Protein AF-A0AAD8PIJ5-F1 (afdb_monomer)

InterPro domains:
  IPR001227 Acyl transferase domain superfamily [G3DSA:3.40.366.10] (1-152)
  IPR014043 Acyl transferase domain [PF00698] (68-103)
  IPR016035 Acyl transferase/acyl hydrolase/lysophospholipase [SSF52151] (65-150)
  IPR050091 Polyketide and Nonribosomal Peptide Biosynthesis Enzymes [PTHR43775] (3-149)

Organism: NCBI:txid681940

Sequence (162 aa):
DVDLKRLALTTQRRRSRLAHGVSFVGSTRAGLVRKMRTAVKAFQDGGRIGVMSGQNKPSDKPVEVLGVFTGQGAQWVGMGAKLLDSCPIFARTMIALDGALAKIMAEEETSGCFQSWSLLGELRAPVTTSRIALAEFAMPLSTAVQVALTVIPGGILAEYQG

Mean predicted aligned error: 10.13 Å

pLDDT: mean 79.4, std 13.87, range [26.72, 95.06]

Foldseek 3Di:
DDDPVVVVCCVVPVDDDDQWDADFDDPDPVVRVVLQVVLVVCVVVVHHRHDTDHRDDPDPDPDDDDFDADAFPPDDALVCVVVCVVPPLLVVLQVVLQVVVQVVVVVCVVVVPDDDDGLNCLSPDPPVPHPCNPPVNVGSNSVSNSVSQVRPVVRGDDPPPD

Radius of gyration: 20.63 Å; Cα contacts (8 Å, |Δi|>4): 130; chains: 1; bounding box: 47×38×62 Å

Solvent-accessible surface area (backbone atoms only — not comparable to full-atom values): 10218 Å² total; per-residue (Å²): 136,84,60,64,68,62,49,52,50,40,64,68,75,73,44,86,87,59,72,78,44,71,61,85,86,62,97,42,70,69,58,35,53,50,52,53,54,53,28,54,53,40,35,74,75,74,45,73,51,70,54,58,53,69,81,62,71,92,59,96,64,80,86,85,78,83,85,74,80,84,66,89,83,77,69,61,86,51,56,65,41,68,41,51,77,73,30,70,66,38,31,53,44,48,51,54,52,32,55,52,50,48,51,57,48,62,68,50,41,81,71,74,81,64,83,90,76,50,59,66,58,52,34,66,34,52,80,90,75,43,57,59,84,41,69,87,45,29,46,63,49,46,51,49,50,52,56,26,38,65,70,37,89,93,45,80,83,69,82,79,91,122

Structure (mmCIF, N/CA/C/O backbone):
data_AF-A0AAD8PIJ5-F1
#
_entry.id   AF-A0AAD8PIJ5-F1
#
loop_
_atom_site.group_PDB
_atom_site.id
_atom_site.type_symbol
_atom_site.label_atom_id
_atom_site.label_alt_id
_atom_site.label_comp_id
_atom_site.label_asym_id
_atom_site.label_entity_id
_atom_site.label_seq_id
_atom_site.pdbx_PDB_ins_code
_atom_site.Cartn_x
_atom_site.Cartn_y
_atom_site.Cartn_z
_atom_site.occupancy
_atom_site.B_iso_or_equiv
_atom_site.auth_seq_id
_atom_site.auth_comp_id
_atom_site.auth_asym_id
_atom_site.auth_atom_id
_atom_site.pdbx_PDB_model_num
ATOM 1 N N . ASP A 1 1 ? -22.218 -15.759 11.423 1.00 72.31 1 ASP A N 1
ATOM 2 C CA . ASP A 1 1 ? -20.836 -15.309 11.173 1.00 72.31 1 ASP A CA 1
ATOM 3 C C . ASP A 1 1 ? -20.810 -13.784 11.092 1.00 72.31 1 ASP A C 1
ATOM 5 O O . ASP A 1 1 ? -21.795 -13.221 10.630 1.00 72.31 1 ASP A O 1
ATOM 9 N N . VAL A 1 2 ? -19.779 -13.100 11.601 1.00 79.88 2 VAL A N 1
ATOM 10 C CA . VAL A 1 2 ? -19.737 -11.617 11.615 1.00 79.88 2 VAL A CA 1
ATOM 11 C C . VAL A 1 2 ? -18.859 -11.118 10.474 1.00 79.88 2 VAL A C 1
ATOM 13 O O . VAL A 1 2 ? -17.656 -11.370 10.471 1.00 79.88 2 VAL A O 1
ATOM 16 N N . ASP A 1 3 ? -19.443 -10.363 9.542 1.00 88.00 3 ASP A N 1
ATOM 17 C CA . ASP A 1 3 ? -18.691 -9.686 8.482 1.00 88.00 3 ASP A CA 1
ATOM 18 C C . ASP A 1 3 ? -17.881 -8.512 9.059 1.00 88.00 3 ASP A C 1
ATOM 20 O O . ASP A 1 3 ? -18.428 -7.492 9.492 1.00 88.00 3 ASP A O 1
ATOM 24 N N . LEU A 1 4 ? -16.555 -8.661 9.047 1.00 87.88 4 LEU A N 1
ATOM 25 C CA . LEU A 1 4 ? -15.611 -7.677 9.575 1.00 87.88 4 LEU A CA 1
ATOM 26 C C . LEU A 1 4 ? -15.655 -6.343 8.822 1.00 87.88 4 LEU A C 1
ATOM 28 O O . LEU A 1 4 ? -15.453 -5.300 9.443 1.00 87.88 4 LEU A O 1
ATOM 32 N N . LYS A 1 5 ? -15.950 -6.342 7.514 1.00 86.88 5 LYS A N 1
ATOM 33 C CA . LYS A 1 5 ? -16.029 -5.102 6.722 1.00 86.88 5 LYS A CA 1
ATOM 34 C C . LYS A 1 5 ? -17.241 -4.279 7.143 1.00 86.88 5 LYS A C 1
ATOM 36 O O . LYS A 1 5 ? -17.127 -3.079 7.394 1.00 86.88 5 LYS A O 1
ATOM 41 N N . ARG A 1 6 ? -18.397 -4.936 7.287 1.00 87.81 6 ARG A N 1
ATOM 42 C CA . ARG A 1 6 ? -19.627 -4.311 7.800 1.00 87.81 6 ARG A CA 1
ATOM 43 C C . ARG A 1 6 ? -19.473 -3.834 9.237 1.00 87.81 6 ARG A C 1
ATOM 45 O O . ARG A 1 6 ? -19.952 -2.747 9.563 1.00 87.81 6 ARG A O 1
ATOM 52 N N . LEU A 1 7 ? -18.792 -4.611 10.079 1.00 88.75 7 LEU A N 1
ATOM 53 C CA . LEU A 1 7 ? -18.496 -4.206 11.448 1.00 88.75 7 LEU A CA 1
ATOM 54 C C . LEU A 1 7 ? -17.663 -2.917 11.470 1.00 88.75 7 LEU A C 1
ATOM 56 O O . LEU A 1 7 ? -18.093 -1.952 12.096 1.00 88.75 7 LEU A O 1
ATOM 60 N N . ALA A 1 8 ? -16.549 -2.871 10.729 1.00 87.56 8 ALA A N 1
ATOM 61 C CA . ALA A 1 8 ? -15.679 -1.696 10.641 1.00 87.56 8 ALA A CA 1
ATOM 62 C C . ALA A 1 8 ? -16.429 -0.450 10.136 1.00 87.56 8 ALA A C 1
ATOM 64 O O . ALA A 1 8 ? -16.338 0.626 10.732 1.00 87.56 8 ALA A O 1
ATOM 65 N N . LEU A 1 9 ? -17.243 -0.609 9.086 1.00 85.56 9 LEU A N 1
ATOM 66 C CA . LEU A 1 9 ? -18.072 0.471 8.547 1.00 85.56 9 LEU A CA 1
ATOM 67 C C . LEU A 1 9 ? -19.070 0.997 9.588 1.00 85.56 9 LEU A C 1
ATOM 69 O O . LEU A 1 9 ? -19.239 2.208 9.736 1.00 85.56 9 LEU A O 1
ATOM 73 N N . THR A 1 10 ? -19.719 0.093 10.323 1.00 87.62 10 THR A N 1
ATOM 74 C CA . THR A 1 10 ? -20.696 0.451 11.357 1.00 87.62 10 THR A CA 1
ATOM 75 C C . THR A 1 10 ? -20.020 1.180 12.513 1.00 87.62 10 THR A C 1
ATOM 77 O O . THR A 1 10 ? -20.497 2.231 12.938 1.00 87.62 10 THR A O 1
ATOM 80 N N . THR A 1 11 ? -18.880 0.682 12.994 1.00 86.62 11 THR A N 1
ATOM 81 C CA . THR A 1 11 ? -18.128 1.342 14.069 1.00 86.62 11 THR A CA 1
ATOM 82 C C . THR A 1 11 ? -17.597 2.712 13.661 1.00 86.62 11 THR A C 1
ATOM 84 O O . THR A 1 11 ? -17.501 3.588 14.510 1.00 86.62 11 THR A O 1
ATOM 87 N N . GLN A 1 12 ? -17.287 2.921 12.378 1.00 84.19 12 GLN A N 1
ATOM 88 C CA . GLN A 1 12 ? -16.714 4.180 11.902 1.00 84.19 12 GLN A CA 1
ATOM 89 C C . GLN A 1 12 ? -17.759 5.237 11.525 1.00 84.19 12 GLN A C 1
ATOM 91 O O . GLN A 1 12 ? -17.532 6.418 11.768 1.00 84.19 12 GLN A O 1
ATOM 96 N N . ARG A 1 13 ? -18.881 4.841 10.907 1.00 82.38 13 ARG A N 1
ATOM 97 C CA . ARG A 1 13 ? -19.873 5.784 10.350 1.00 82.38 13 ARG A CA 1
ATOM 98 C C . ARG A 1 13 ? -21.225 5.794 11.056 1.00 82.38 13 ARG A C 1
ATOM 100 O O . ARG A 1 13 ? -22.016 6.694 10.806 1.00 82.38 13 ARG A O 1
ATOM 107 N N . ARG A 1 14 ? -21.542 4.776 11.858 1.00 82.50 14 ARG A N 1
ATOM 108 C CA . ARG A 1 14 ? -22.879 4.589 12.462 1.00 82.50 14 ARG A CA 1
ATOM 109 C C . ARG A 1 14 ? -22.859 4.616 13.992 1.00 82.50 14 ARG A C 1
ATOM 111 O O . ARG A 1 14 ? -23.894 4.401 14.615 1.00 82.50 14 ARG A O 1
ATOM 118 N N . ARG A 1 15 ? -21.699 4.847 14.606 1.00 82.19 15 ARG A N 1
ATOM 119 C CA . ARG A 1 15 ? -21.537 4.979 16.057 1.00 82.19 15 ARG A CA 1
ATOM 120 C C . ARG A 1 15 ? -20.999 6.364 16.386 1.00 82.19 15 ARG A C 1
ATOM 122 O O . ARG A 1 15 ? -20.156 6.888 15.662 1.00 82.19 15 ARG A O 1
ATOM 129 N N . SER A 1 16 ? -21.476 6.932 17.489 1.00 81.69 16 SER A N 1
ATOM 130 C CA . SER A 1 16 ? -20.966 8.195 18.018 1.00 81.69 16 SER A CA 1
ATOM 131 C C . SER A 1 16 ? -19.499 8.044 18.423 1.00 81.69 16 SER A C 1
ATOM 133 O O . SER A 1 16 ? -19.128 7.057 19.062 1.00 81.69 16 SER A O 1
ATOM 135 N N . ARG A 1 17 ? -18.665 9.026 18.065 1.00 76.81 17 ARG A N 1
ATOM 136 C CA . ARG A 1 17 ? -17.278 9.102 18.537 1.00 76.81 17 ARG A CA 1
ATOM 137 C C . ARG A 1 17 ? -17.272 9.636 19.966 1.00 76.81 17 ARG A C 1
ATOM 139 O O . ARG A 1 17 ? -17.827 10.698 20.228 1.00 76.81 17 ARG A O 1
ATOM 146 N N . LEU A 1 18 ? -16.666 8.880 20.874 1.00 78.69 18 LEU A N 1
ATOM 147 C CA . LEU A 1 18 ? -16.516 9.252 22.279 1.00 78.69 18 LEU A CA 1
ATOM 148 C C . LEU A 1 18 ? -15.133 9.861 22.525 1.00 78.69 18 LEU A C 1
ATOM 150 O O . LEU A 1 18 ? -14.221 9.680 21.721 1.00 78.69 18 LEU A O 1
ATOM 154 N N . ALA A 1 19 ? -14.973 10.532 23.668 1.00 71.00 19 ALA A N 1
ATOM 155 C CA . ALA A 1 19 ? -13.697 11.117 24.088 1.00 71.00 19 ALA A CA 1
ATOM 156 C C . ALA A 1 19 ? -12.574 10.074 24.254 1.00 71.00 19 ALA A C 1
ATOM 158 O O . ALA A 1 19 ? -11.403 10.395 24.083 1.00 71.00 19 ALA A O 1
ATOM 159 N N . HIS A 1 20 ? -12.936 8.824 24.555 1.00 74.56 20 HIS A N 1
ATOM 160 C CA . HIS A 1 20 ? -12.013 7.698 24.633 1.00 74.56 20 HIS A CA 1
ATOM 161 C C . HIS A 1 20 ? -12.388 6.675 23.563 1.00 74.56 20 HIS A C 1
ATOM 163 O O . HIS A 1 20 ? -13.453 6.058 23.622 1.00 74.56 20 HIS A O 1
ATOM 169 N N . GLY A 1 21 ? -11.514 6.515 22.573 1.00 78.06 21 GLY A N 1
ATOM 170 C CA . GLY A 1 21 ? -11.671 5.564 21.481 1.00 78.06 21 GLY A CA 1
ATOM 171 C C . GLY A 1 21 ? -10.380 4.793 21.250 1.00 78.06 21 GLY A C 1
ATOM 172 O O . GLY A 1 21 ? -9.288 5.351 21.340 1.00 78.06 21 GLY A O 1
ATOM 173 N N . VAL A 1 22 ? -10.518 3.506 20.939 1.00 83.75 22 VAL A N 1
ATOM 174 C CA . VAL A 1 22 ? -9.400 2.618 20.609 1.00 83.75 22 VAL A CA 1
ATOM 175 C C . VAL A 1 22 ? -9.668 1.982 19.254 1.00 83.75 22 VAL A C 1
ATOM 177 O O . VAL A 1 22 ? -10.778 1.515 18.991 1.00 83.75 22 VAL A O 1
ATOM 180 N N . SER A 1 23 ? -8.642 1.942 18.403 1.00 86.44 23 SER A N 1
ATOM 181 C CA . SER A 1 23 ? -8.701 1.280 17.097 1.00 86.44 23 SER A CA 1
ATOM 182 C C . SER A 1 23 ? -7.864 0.001 17.073 1.00 86.44 23 SER A C 1
ATOM 184 O O . SER A 1 23 ? -6.775 -0.059 17.640 1.00 86.44 23 SER A O 1
ATOM 186 N N . PHE A 1 24 ? -8.361 -1.024 16.376 1.00 87.31 24 PHE A N 1
ATOM 187 C CA . PHE A 1 24 ? -7.680 -2.309 16.205 1.00 87.31 24 PHE A CA 1
ATOM 188 C C . PHE A 1 24 ? -7.644 -2.704 14.730 1.00 87.31 24 PHE A C 1
ATOM 190 O O . PHE A 1 24 ? -8.656 -2.624 14.038 1.00 87.31 24 PHE A O 1
ATOM 197 N N . VAL A 1 25 ? -6.495 -3.197 14.264 1.00 87.56 25 VAL A N 1
ATOM 198 C CA . VAL A 1 25 ? -6.303 -3.638 12.874 1.00 87.56 25 VAL A CA 1
ATOM 199 C C . VAL A 1 25 ? -6.180 -5.158 12.812 1.00 87.56 25 VAL A C 1
ATOM 201 O O . VAL A 1 25 ? -5.350 -5.758 13.505 1.00 87.56 25 VAL A O 1
ATOM 204 N N . GLY A 1 26 ? -6.962 -5.798 11.945 1.00 86.19 26 GLY A N 1
ATOM 205 C CA . GLY A 1 26 ? -6.900 -7.239 11.720 1.00 86.19 26 GLY A CA 1
ATOM 206 C C . GLY A 1 26 ? -7.627 -7.664 10.449 1.00 86.19 26 GLY A C 1
ATOM 207 O O . GLY A 1 26 ? -8.645 -7.087 10.089 1.00 86.19 26 GLY A O 1
ATOM 208 N N . SER A 1 27 ? -7.097 -8.692 9.788 1.00 84.38 27 SER A N 1
ATOM 209 C CA . SER A 1 27 ? -7.675 -9.297 8.582 1.00 84.38 27 SER A CA 1
ATOM 210 C C . SER A 1 27 ? -8.555 -10.516 8.878 1.00 84.38 27 SER A C 1
ATOM 212 O O . SER A 1 27 ? -9.282 -10.972 8.002 1.00 84.38 27 SER A O 1
ATOM 214 N N . THR A 1 28 ? -8.510 -11.050 10.105 1.00 89.19 28 THR A N 1
ATOM 215 C CA . THR A 1 28 ? -9.287 -12.224 10.529 1.00 89.19 28 THR A CA 1
ATOM 216 C C . THR A 1 28 ? -9.952 -11.994 11.880 1.00 89.19 28 THR A C 1
ATOM 218 O O . THR A 1 28 ? -9.424 -11.282 12.739 1.00 89.19 28 THR A O 1
ATOM 221 N N . ARG A 1 29 ? -11.101 -12.646 12.103 1.00 89.44 29 ARG A N 1
ATOM 222 C CA . ARG A 1 29 ? -11.867 -12.531 13.354 1.00 89.44 29 ARG A CA 1
ATOM 223 C C . ARG A 1 29 ? -11.047 -13.011 14.548 1.00 89.44 29 ARG A C 1
ATOM 225 O O . ARG A 1 29 ? -10.942 -12.299 15.542 1.00 89.44 29 ARG A O 1
ATOM 232 N N . ALA A 1 30 ? -10.435 -14.190 14.437 1.00 90.38 30 ALA A N 1
ATOM 233 C CA . ALA A 1 30 ? -9.605 -14.757 15.498 1.00 90.38 30 ALA A CA 1
ATOM 234 C C . ALA A 1 30 ? -8.403 -13.854 15.824 1.00 90.38 30 ALA A C 1
ATOM 236 O O . ALA A 1 30 ? -8.118 -13.600 16.995 1.00 90.38 30 ALA A O 1
ATOM 237 N N . GLY A 1 31 ? -7.741 -13.306 14.797 1.00 89.19 31 GLY A N 1
ATOM 238 C CA . GLY A 1 31 ? -6.628 -12.377 14.973 1.00 89.19 31 GLY A CA 1
ATOM 239 C C . GLY A 1 31 ? -7.047 -11.074 15.653 1.00 89.19 31 GLY A C 1
ATOM 240 O O . GLY A 1 31 ? -6.349 -10.603 16.550 1.00 89.19 31 GLY A O 1
ATOM 241 N N . LEU A 1 32 ? -8.200 -10.519 15.269 1.00 89.62 32 LEU A N 1
ATOM 242 C CA . LEU A 1 32 ? -8.739 -9.293 15.852 1.00 89.62 32 LEU A CA 1
ATOM 243 C C . LEU A 1 32 ? -9.124 -9.485 17.326 1.00 89.62 32 LEU A C 1
ATOM 245 O O . LEU A 1 32 ? -8.695 -8.708 18.175 1.00 89.62 32 LEU A O 1
ATOM 249 N N . VAL A 1 33 ? -9.855 -10.560 17.643 1.00 91.62 33 VAL A N 1
ATOM 250 C CA . VAL A 1 33 ? -10.245 -10.897 19.024 1.00 91.62 33 VAL A CA 1
ATOM 251 C C . VAL A 1 33 ? -9.015 -11.119 19.900 1.00 91.62 33 VAL A C 1
ATOM 253 O O . VAL A 1 33 ? -8.976 -10.638 21.030 1.00 91.62 33 VAL A O 1
ATOM 256 N N . ARG A 1 34 ? -7.987 -11.803 19.381 1.00 92.06 34 ARG A N 1
ATOM 257 C CA . ARG A 1 34 ? -6.718 -11.985 20.094 1.00 92.06 34 ARG A CA 1
ATOM 258 C C . ARG A 1 34 ? -6.072 -10.641 20.427 1.00 92.06 34 ARG A C 1
ATOM 260 O O . ARG A 1 34 ? -5.758 -10.412 21.588 1.00 92.06 34 ARG A O 1
ATOM 267 N N . LYS A 1 35 ? -5.938 -9.739 19.446 1.00 89.69 35 LYS A N 1
ATOM 268 C CA . LYS A 1 35 ? -5.361 -8.398 19.659 1.00 89.69 35 LYS A CA 1
ATOM 269 C C . LYS A 1 35 ? -6.149 -7.581 20.686 1.00 89.69 35 LYS A C 1
ATOM 271 O O . LYS A 1 35 ? -5.542 -6.985 21.568 1.00 89.69 35 LYS A O 1
ATOM 276 N N . MET A 1 36 ? -7.481 -7.601 20.611 1.00 90.25 36 MET A N 1
ATOM 277 C CA . MET A 1 36 ? -8.346 -6.919 21.582 1.00 90.25 36 MET A CA 1
ATOM 278 C C . MET A 1 36 ? -8.152 -7.472 22.998 1.00 90.25 36 MET A C 1
ATOM 280 O O . MET A 1 36 ? -7.963 -6.702 23.933 1.00 90.25 36 MET A O 1
ATOM 284 N N . ARG A 1 37 ? -8.132 -8.803 23.166 1.00 91.62 37 ARG A N 1
ATOM 285 C CA . ARG A 1 37 ? -7.915 -9.441 24.476 1.00 91.62 37 ARG A CA 1
ATOM 286 C C . ARG A 1 37 ? -6.545 -9.112 25.062 1.00 91.62 37 ARG A C 1
ATOM 288 O O . ARG A 1 37 ? -6.459 -8.816 26.248 1.00 91.62 37 ARG A O 1
ATOM 295 N N . THR A 1 38 ? -5.492 -9.154 24.248 1.00 89.81 38 THR A N 1
ATOM 296 C CA . THR A 1 38 ? -4.139 -8.786 24.683 1.00 89.81 38 THR A CA 1
ATOM 297 C C . THR A 1 38 ? -4.084 -7.331 25.138 1.00 89.81 38 THR A C 1
ATOM 299 O O . THR A 1 38 ? -3.526 -7.054 26.192 1.00 89.81 38 THR A O 1
ATOM 302 N N . ALA A 1 39 ? -4.708 -6.415 24.394 1.00 87.44 39 ALA A N 1
ATOM 303 C CA . ALA A 1 39 ? -4.729 -5.001 24.757 1.00 87.44 39 ALA A CA 1
ATOM 304 C C . ALA A 1 39 ? -5.505 -4.735 26.057 1.00 87.44 39 ALA A C 1
ATOM 306 O O . ALA A 1 39 ? -5.064 -3.932 26.871 1.00 87.44 39 ALA A O 1
ATOM 307 N N . VAL A 1 40 ? -6.625 -5.432 26.280 1.00 88.62 40 VAL A N 1
ATOM 308 C CA . VAL A 1 40 ? -7.389 -5.327 27.536 1.00 88.62 40 VAL A CA 1
ATOM 309 C C . VAL A 1 40 ? -6.564 -5.808 28.728 1.00 88.62 40 VAL A C 1
ATOM 311 O O . VAL A 1 40 ? -6.530 -5.119 29.742 1.00 88.62 40 VAL A O 1
ATOM 314 N N . LYS A 1 41 ? -5.867 -6.947 28.603 1.00 88.75 41 LYS A N 1
ATOM 315 C CA . LYS A 1 41 ? -4.977 -7.445 29.665 1.00 88.75 41 LYS A CA 1
ATOM 316 C C . LYS A 1 41 ? -3.86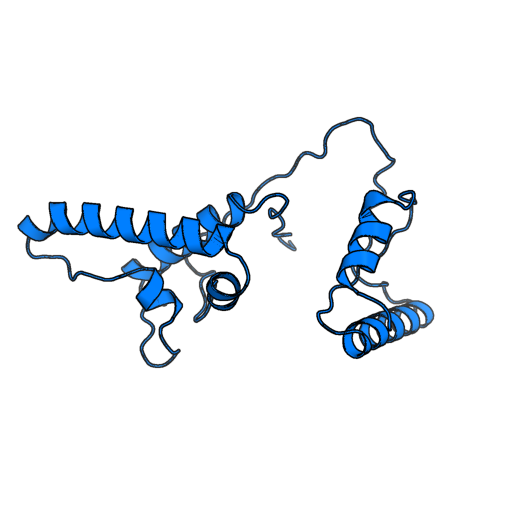1 -6.451 29.979 1.00 88.75 41 LYS A C 1
ATOM 318 O O . LYS A 1 41 ? -3.704 -6.067 31.126 1.00 88.75 41 LYS A O 1
ATOM 323 N N . ALA A 1 42 ? -3.173 -5.960 28.947 1.00 87.06 42 ALA A N 1
ATOM 324 C CA . ALA A 1 42 ? -2.082 -5.005 29.119 1.00 87.06 42 ALA A CA 1
ATOM 325 C C . ALA A 1 42 ? -2.505 -3.742 29.887 1.00 87.06 42 ALA A C 1
ATOM 327 O O . ALA A 1 42 ? -1.701 -3.177 30.615 1.00 87.06 42 ALA A O 1
ATOM 328 N N . PHE A 1 43 ? -3.758 -3.304 29.757 1.00 86.12 43 PHE A N 1
ATOM 329 C CA . PHE A 1 43 ? -4.272 -2.148 30.494 1.00 86.12 43 PHE A CA 1
ATOM 330 C C . PHE A 1 43 ? -4.700 -2.438 31.920 1.00 86.12 43 PHE A C 1
ATOM 332 O O . PHE A 1 43 ? -4.572 -1.567 32.774 1.00 86.12 43 PHE A O 1
ATOM 339 N N . GLN A 1 44 ? -5.170 -3.653 32.198 1.00 86.94 44 GLN A N 1
ATOM 340 C CA . GLN A 1 44 ? -5.381 -4.090 33.578 1.00 86.94 44 GLN A CA 1
ATOM 341 C C . GLN A 1 44 ? -4.063 -4.080 34.362 1.00 86.94 44 GLN A C 1
ATOM 343 O O . GLN A 1 44 ? -4.062 -3.726 35.536 1.00 86.94 44 GLN A O 1
ATOM 348 N N . ASP A 1 45 ? -2.948 -4.348 33.679 1.00 87.94 45 ASP A N 1
ATOM 349 C CA . ASP A 1 45 ? -1.592 -4.289 34.232 1.00 87.94 45 ASP A CA 1
ATOM 350 C C . ASP A 1 45 ? -0.991 -2.860 34.235 1.00 87.94 45 ASP A C 1
ATOM 352 O O . ASP A 1 45 ? 0.205 -2.682 34.460 1.00 87.94 45 ASP A O 1
ATOM 356 N N . GLY A 1 46 ? -1.795 -1.822 33.965 1.00 80.75 46 GLY A N 1
ATOM 357 C CA . GLY A 1 46 ? -1.366 -0.415 33.958 1.00 80.75 46 GLY A CA 1
ATOM 358 C C . GLY A 1 46 ? -0.717 0.073 32.654 1.00 80.75 46 GLY A C 1
ATOM 359 O O . GLY A 1 46 ? -0.246 1.207 32.583 1.00 80.75 46 GLY A O 1
ATOM 360 N N . GLY A 1 47 ? -0.691 -0.753 31.605 1.00 78.56 47 GLY A N 1
ATOM 361 C CA . GLY A 1 47 ? -0.218 -0.390 30.267 1.00 78.56 47 GLY A CA 1
ATOM 362 C C . GLY A 1 47 ? -1.242 0.395 29.432 1.00 78.56 47 GLY A C 1
ATOM 363 O O . GLY A 1 47 ? -2.378 0.627 29.833 1.00 78.56 47 GLY A O 1
ATOM 364 N N . ARG A 1 48 ? -0.860 0.812 28.218 1.00 71.69 48 ARG A N 1
ATOM 365 C CA . ARG A 1 48 ? -1.742 1.553 27.288 1.00 71.69 48 ARG A CA 1
ATOM 366 C C . ARG A 1 48 ? -2.574 0.589 26.423 1.00 71.69 48 ARG A C 1
ATOM 368 O O . ARG A 1 48 ? -2.033 -0.388 25.908 1.00 71.69 48 ARG A O 1
ATOM 375 N N . ILE A 1 49 ? -3.862 0.882 26.185 1.00 72.88 49 ILE A N 1
ATOM 376 C CA . ILE A 1 49 ? -4.695 0.112 25.231 1.00 72.88 49 ILE A CA 1
ATOM 377 C C . ILE A 1 49 ? -4.529 0.669 23.817 1.00 72.88 49 ILE A C 1
ATOM 379 O O . ILE A 1 49 ? -5.197 1.631 23.441 1.00 72.88 49 ILE A O 1
ATOM 383 N N . GLY A 1 50 ? -3.727 -0.015 23.000 1.00 66.31 50 GLY A N 1
ATOM 384 C CA . GLY A 1 50 ? -3.707 0.166 21.545 1.00 66.31 50 GLY A CA 1
ATOM 385 C C . GLY A 1 50 ? -3.447 1.606 21.084 1.00 66.31 50 GLY A C 1
ATOM 386 O O . GLY A 1 50 ? -2.781 2.384 21.765 1.00 66.31 50 GLY A O 1
ATOM 387 N N . VAL A 1 51 ? -3.972 1.951 19.903 1.00 65.50 51 VAL A N 1
ATOM 388 C CA . VAL A 1 51 ? -3.922 3.321 19.373 1.00 65.50 51 VAL A CA 1
ATOM 389 C C . VAL A 1 51 ? -5.101 4.089 19.958 1.00 65.50 51 VAL A C 1
ATOM 391 O O . VAL A 1 51 ? -6.245 3.922 19.519 1.00 65.50 51 VAL A O 1
ATOM 394 N N . MET A 1 52 ? -4.828 4.888 20.986 1.00 64.56 52 MET A N 1
ATOM 395 C CA . MET A 1 52 ? -5.809 5.804 21.559 1.00 64.56 52 MET A CA 1
ATOM 396 C C . MET A 1 52 ? -5.970 6.990 20.613 1.00 64.56 52 MET A C 1
ATOM 398 O O . MET A 1 52 ? -4.984 7.651 20.293 1.00 64.56 52 MET A O 1
ATOM 402 N N . SER A 1 53 ? -7.197 7.297 20.181 1.00 59.44 53 SER A N 1
ATOM 403 C CA . SER A 1 53 ? -7.416 8.605 19.561 1.00 59.44 53 SER A CA 1
ATOM 404 C C . SER A 1 53 ? -7.160 9.664 20.628 1.00 59.44 53 SER A C 1
ATOM 406 O O . SER A 1 53 ? -7.749 9.575 21.708 1.00 59.44 53 SER A O 1
ATOM 408 N N . GLY A 1 54 ? -6.293 10.640 20.342 1.00 55.03 54 GLY A N 1
ATOM 409 C CA . GLY A 1 54 ? -6.066 11.776 21.234 1.00 55.03 54 GLY A CA 1
ATOM 410 C C . GLY A 1 54 ? -7.383 12.437 21.646 1.00 55.03 54 GLY A C 1
ATOM 411 O O . GLY A 1 54 ? -8.403 12.269 20.968 1.00 55.03 54 GLY A O 1
ATOM 412 N N . GLN A 1 55 ? -7.365 13.172 22.761 1.00 54.00 55 GLN A N 1
ATOM 413 C CA . GLN A 1 55 ? -8.507 13.938 23.270 1.00 54.00 55 GLN A CA 1
ATOM 414 C C . GLN A 1 55 ? -8.872 15.097 22.325 1.00 54.00 55 GLN A C 1
ATOM 416 O O . GLN A 1 55 ? -8.809 16.268 22.685 1.00 54.00 55 GLN A O 1
ATOM 421 N N . ASN A 1 56 ? -9.275 14.794 21.098 1.00 53.12 56 ASN A N 1
ATOM 422 C CA . ASN A 1 56 ? -9.865 15.778 20.220 1.00 53.12 56 ASN A CA 1
ATOM 423 C C . ASN A 1 56 ? -11.321 15.891 20.641 1.00 53.12 56 ASN A C 1
ATOM 425 O O . ASN A 1 56 ? -12.143 15.022 20.338 1.00 53.12 56 ASN A O 1
ATOM 429 N N . LYS A 1 57 ? -11.635 16.971 21.369 1.00 55.41 57 LYS A N 1
ATOM 430 C CA . LYS A 1 57 ? -13.014 17.455 21.445 1.00 55.41 57 LYS A CA 1
ATOM 431 C C . LYS A 1 57 ? -13.555 17.466 20.011 1.00 55.41 57 LYS A C 1
ATOM 433 O O . LYS A 1 57 ? -12.830 17.938 19.132 1.00 55.41 57 LYS A O 1
ATOM 438 N N . PRO A 1 58 ? -14.760 16.932 19.754 1.00 55.41 58 PRO A N 1
ATOM 439 C CA . PRO A 1 58 ? -15.369 17.064 18.442 1.00 55.41 58 PRO A CA 1
ATOM 440 C C . PRO A 1 58 ? -15.440 18.560 18.129 1.00 55.41 58 PRO A C 1
ATOM 442 O O . PRO A 1 58 ? -16.161 19.303 18.789 1.00 55.41 58 PRO A O 1
ATOM 445 N N . SER A 1 59 ? -14.594 19.014 17.212 1.00 59.81 59 SER A N 1
ATOM 446 C CA . SER A 1 59 ? -14.618 20.365 16.683 1.00 59.81 59 SER A CA 1
ATOM 447 C C . SER A 1 59 ? -15.230 20.284 15.292 1.00 59.81 59 SER A C 1
ATOM 449 O O . SER A 1 59 ? -14.949 19.351 14.542 1.00 59.81 59 SER A O 1
ATOM 451 N N . ASP A 1 60 ? -16.050 21.269 14.934 1.00 63.75 60 ASP A N 1
ATOM 452 C CA . ASP A 1 60 ? -16.577 21.407 13.567 1.00 63.75 60 ASP A CA 1
ATOM 453 C C . ASP A 1 60 ? -15.490 21.810 12.557 1.00 63.75 60 ASP A C 1
ATOM 455 O O . ASP A 1 60 ? -15.756 21.971 11.367 1.00 63.75 60 ASP A O 1
ATOM 459 N N . LYS A 1 61 ? -14.244 21.984 13.018 1.00 65.69 61 LYS A N 1
ATOM 460 C CA . LYS A 1 61 ? -13.122 22.284 12.140 1.00 65.69 61 LYS A CA 1
ATOM 461 C C . LYS A 1 61 ? -12.704 21.014 11.394 1.00 65.69 61 LYS A C 1
ATOM 463 O O . LYS A 1 61 ? -12.566 19.959 12.020 1.00 65.69 61 LYS A O 1
ATOM 468 N N . PRO A 1 62 ? -12.467 21.103 10.076 1.00 64.88 62 PRO A N 1
ATOM 469 C CA . PRO A 1 62 ? -11.917 19.987 9.325 1.00 64.88 62 PRO A CA 1
ATOM 470 C C . PRO A 1 62 ? -10.573 19.566 9.930 1.00 64.88 62 PRO A C 1
ATOM 472 O O . PRO A 1 62 ? -9.792 20.400 10.386 1.00 64.88 62 PRO A O 1
ATOM 475 N N . VAL A 1 63 ? -10.319 18.257 9.959 1.00 70.94 63 VAL A N 1
ATOM 476 C CA . VAL A 1 63 ? -9.032 17.719 10.410 1.00 70.94 63 VAL A CA 1
ATOM 477 C C . VAL A 1 63 ? -7.969 18.126 9.397 1.00 70.94 63 VAL A C 1
ATOM 479 O O . VAL A 1 63 ? -8.014 17.692 8.247 1.00 70.94 63 VAL A O 1
ATOM 482 N N . GLU A 1 64 ? -7.014 18.941 9.831 1.00 73.25 64 GLU A N 1
ATOM 483 C CA . GLU A 1 64 ? -5.822 19.257 9.051 1.00 73.25 64 GLU A CA 1
ATOM 484 C C . GLU A 1 64 ? -4.827 18.099 9.173 1.00 73.25 64 GLU A C 1
ATOM 486 O O . GLU A 1 64 ? -4.484 17.664 10.273 1.00 73.25 64 GLU A O 1
ATOM 491 N N . VAL A 1 65 ? -4.396 17.564 8.031 1.00 74.19 65 VAL A N 1
ATOM 492 C CA . VAL A 1 65 ? -3.444 16.453 7.956 1.00 74.19 65 VAL A CA 1
ATOM 493 C C . VAL A 1 65 ? -2.189 16.948 7.253 1.00 74.19 65 VAL A C 1
ATOM 495 O O . VAL A 1 65 ? -2.262 17.412 6.116 1.00 74.19 65 VAL A O 1
ATOM 498 N N . LEU A 1 66 ? -1.037 16.818 7.912 1.00 76.56 66 LEU A N 1
ATOM 499 C CA . LEU A 1 66 ? 0.272 17.048 7.305 1.00 76.56 66 LEU A CA 1
ATOM 500 C C . LEU A 1 66 ? 0.804 15.727 6.734 1.00 76.56 66 LEU A C 1
ATOM 502 O O . LEU A 1 66 ? 1.041 14.775 7.476 1.00 76.56 66 LEU A O 1
ATOM 506 N N . GLY A 1 6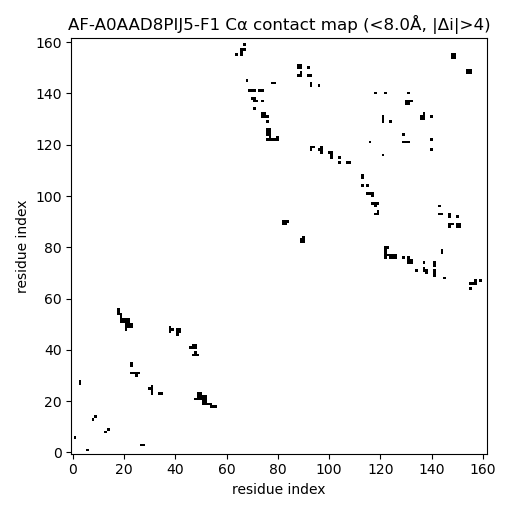7 ? 0.993 15.664 5.416 1.00 71.69 67 GLY A N 1
ATOM 507 C CA . GLY A 1 67 ? 1.659 14.537 4.766 1.00 71.69 67 GLY A CA 1
ATOM 508 C C . GLY A 1 67 ? 3.175 14.644 4.911 1.00 71.69 67 GLY A C 1
ATOM 509 O O . GLY A 1 67 ? 3.771 15.588 4.399 1.00 71.69 67 GLY A O 1
ATOM 510 N N . VAL A 1 68 ? 3.796 13.680 5.593 1.00 76.81 68 VAL A N 1
ATOM 511 C CA . VAL A 1 68 ? 5.258 13.577 5.702 1.00 76.81 68 VAL A CA 1
ATOM 512 C C . VAL A 1 68 ? 5.764 12.555 4.689 1.00 76.81 68 VAL A C 1
ATOM 514 O O . VAL A 1 68 ? 5.334 11.402 4.685 1.00 76.81 68 VAL A O 1
ATOM 517 N N . PHE A 1 69 ? 6.685 12.992 3.836 1.00 75.75 69 PHE A N 1
ATOM 518 C CA . PHE A 1 69 ? 7.262 12.210 2.748 1.00 75.75 69 PHE A CA 1
ATOM 519 C C . PHE A 1 69 ? 8.710 11.862 3.094 1.00 75.75 69 PHE A C 1
ATOM 521 O O . PHE A 1 69 ? 9.497 12.742 3.442 1.00 75.75 69 PHE A O 1
ATOM 528 N N . THR A 1 70 ? 9.055 10.575 3.073 1.00 74.94 70 THR A N 1
ATOM 529 C CA . THR A 1 70 ? 10.389 10.117 3.476 1.00 74.94 70 THR A CA 1
ATOM 530 C C . THR A 1 70 ? 11.409 10.338 2.358 1.00 74.94 70 THR A C 1
ATOM 532 O O . THR A 1 70 ? 11.106 10.152 1.180 1.00 74.94 70 THR A O 1
ATOM 535 N N . GLY A 1 71 ? 12.629 10.736 2.725 1.00 71.25 71 GLY A N 1
ATOM 536 C CA . GLY A 1 71 ? 13.756 10.836 1.794 1.00 71.25 71 GLY A CA 1
ATOM 537 C C . GLY A 1 71 ? 14.391 9.479 1.465 1.00 71.25 71 GLY A C 1
ATOM 538 O O . GLY A 1 71 ? 13.874 8.417 1.822 1.00 71.25 71 GLY A O 1
ATOM 539 N N . GLN A 1 72 ? 15.553 9.518 0.805 1.00 69.25 72 GLN A N 1
ATOM 540 C CA . GLN A 1 72 ? 16.366 8.333 0.517 1.00 69.25 72 GLN A CA 1
ATOM 541 C C . GLN A 1 72 ? 16.753 7.605 1.818 1.00 69.25 72 GLN A C 1
ATOM 543 O O . GLN A 1 72 ? 17.211 8.229 2.771 1.00 69.25 72 GLN A O 1
ATOM 548 N N . GLY A 1 73 ? 16.596 6.279 1.845 1.00 69.12 73 GLY A N 1
ATOM 549 C CA . GLY A 1 73 ? 16.979 5.408 2.964 1.00 69.12 73 GLY A CA 1
ATOM 550 C C . GLY A 1 73 ? 15.810 4.712 3.667 1.00 69.12 73 GLY A C 1
ATOM 551 O O . GLY A 1 73 ? 16.037 3.767 4.416 1.00 69.12 73 GLY A O 1
ATOM 552 N N . ALA A 1 74 ? 14.565 5.128 3.412 1.00 74.19 74 ALA A N 1
ATOM 553 C CA . ALA A 1 74 ? 13.367 4.492 3.973 1.00 74.19 74 ALA A CA 1
ATOM 554 C C . ALA A 1 74 ? 12.780 3.375 3.086 1.00 74.19 74 ALA A C 1
ATOM 556 O O . ALA A 1 74 ? 11.766 2.770 3.440 1.00 74.19 74 ALA A O 1
ATOM 557 N N . GLN A 1 75 ? 13.379 3.111 1.924 1.00 80.06 75 GLN A N 1
ATOM 558 C CA . GLN A 1 75 ? 12.936 2.058 1.020 1.00 80.06 75 GLN A CA 1
ATOM 559 C C . GLN A 1 75 ? 13.320 0.669 1.536 1.00 80.06 75 GLN A C 1
ATOM 561 O O . GLN A 1 75 ? 14.418 0.458 2.048 1.00 80.06 75 GLN A O 1
ATOM 566 N N . TRP A 1 76 ? 12.435 -0.308 1.344 1.00 79.88 76 TRP A N 1
ATOM 567 C CA . TRP A 1 76 ? 12.721 -1.716 1.619 1.00 79.88 76 TRP A CA 1
ATOM 568 C C . TRP A 1 76 ? 12.276 -2.596 0.452 1.00 79.88 76 TRP A C 1
ATOM 570 O O . TRP A 1 76 ? 11.393 -2.225 -0.328 1.00 79.88 76 TRP A O 1
ATOM 580 N N . VAL A 1 77 ? 12.849 -3.795 0.346 1.00 81.50 77 VAL A N 1
ATOM 581 C CA . VAL A 1 77 ? 12.407 -4.777 -0.652 1.00 81.50 77 VAL A CA 1
ATOM 582 C C . VAL A 1 77 ? 10.955 -5.180 -0.383 1.00 81.50 77 VAL A C 1
ATOM 584 O O . VAL A 1 77 ? 10.574 -5.464 0.753 1.00 81.50 77 VAL A O 1
ATOM 587 N N . GLY A 1 78 ? 10.136 -5.214 -1.436 1.00 80.06 78 GLY A N 1
ATOM 588 C CA . GLY A 1 78 ? 8.726 -5.598 -1.351 1.00 80.06 78 GLY A CA 1
ATOM 589 C C . GLY A 1 78 ? 7.799 -4.508 -0.800 1.00 80.06 78 GLY A C 1
ATOM 590 O O . GLY A 1 78 ? 6.639 -4.798 -0.484 1.00 80.06 78 GLY A O 1
ATOM 591 N N . MET A 1 79 ? 8.264 -3.254 -0.683 1.00 84.06 79 MET A N 1
ATOM 592 C CA . MET A 1 79 ? 7.368 -2.125 -0.400 1.00 84.06 79 MET A CA 1
ATOM 593 C C . MET A 1 79 ? 6.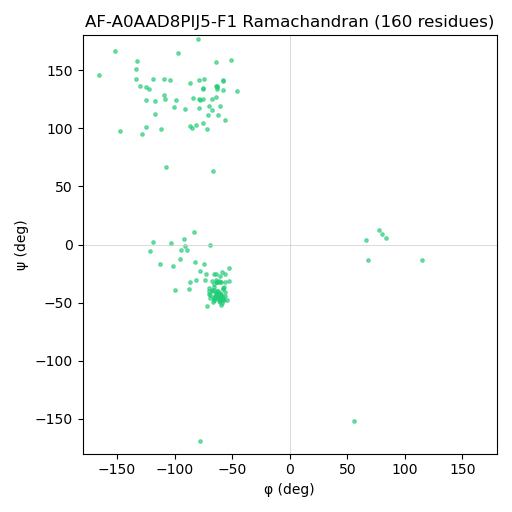292 -2.032 -1.476 1.00 84.06 79 MET A C 1
ATOM 595 O O . MET A 1 79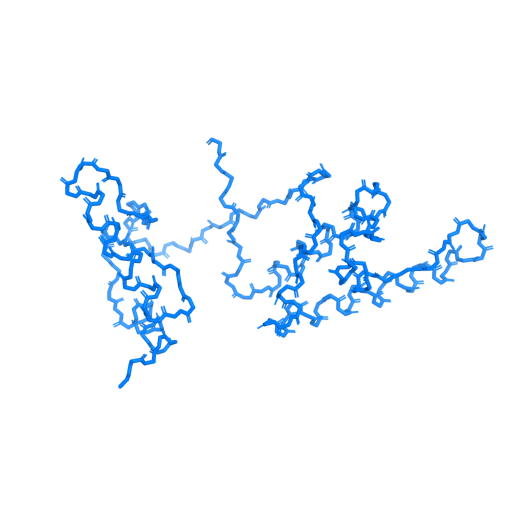 ? 6.551 -2.296 -2.641 1.00 84.06 79 MET A O 1
ATOM 599 N N . GLY A 1 80 ? 5.052 -1.726 -1.097 1.00 80.94 80 GLY A N 1
ATOM 600 C CA . GLY A 1 80 ? 3.950 -1.601 -2.056 1.00 80.94 80 GLY A CA 1
ATOM 601 C C . GLY A 1 80 ? 3.498 -2.902 -2.743 1.00 80.94 80 GLY A C 1
ATOM 602 O O . GLY A 1 80 ? 2.390 -2.918 -3.267 1.00 80.94 80 GLY A O 1
ATOM 603 N N . ALA A 1 81 ? 4.250 -4.010 -2.682 1.00 86.12 81 ALA A N 1
ATOM 604 C CA . ALA A 1 81 ? 3.927 -5.250 -3.399 1.00 86.12 81 ALA A CA 1
ATOM 605 C C . ALA A 1 81 ? 2.536 -5.797 -3.039 1.00 86.12 81 ALA A C 1
ATOM 607 O O . ALA A 1 81 ? 1.707 -6.030 -3.911 1.00 86.12 81 ALA A O 1
ATOM 608 N N . LYS A 1 82 ? 2.213 -5.885 -1.742 1.00 85.75 82 LYS A N 1
ATOM 609 C CA . LYS A 1 82 ? 0.867 -6.297 -1.298 1.00 85.75 82 LYS A CA 1
ATOM 610 C C . LYS A 1 82 ? -0.227 -5.319 -1.736 1.00 85.75 82 LYS A C 1
ATOM 612 O O . LYS A 1 82 ? -1.352 -5.740 -1.978 1.00 85.75 82 LYS A O 1
ATOM 617 N N . LEU A 1 83 ? 0.087 -4.023 -1.828 1.00 87.00 83 LEU A N 1
ATOM 618 C CA . LEU A 1 83 ? -0.870 -3.000 -2.255 1.00 87.00 83 LEU A CA 1
ATOM 619 C C . LEU A 1 83 ? -1.151 -3.070 -3.757 1.00 87.00 83 LEU A C 1
ATOM 621 O O . LEU A 1 83 ? -2.282 -2.785 -4.142 1.00 87.00 83 LEU A O 1
ATOM 625 N N . LEU A 1 84 ? -0.183 -3.499 -4.575 1.00 89.44 84 LEU A N 1
ATOM 626 C CA . LEU A 1 84 ? -0.411 -3.792 -5.995 1.00 89.44 84 LEU A CA 1
ATOM 627 C C . LEU A 1 84 ? -1.497 -4.860 -6.174 1.00 89.44 84 LEU A C 1
ATOM 629 O O . LEU A 1 84 ? -2.327 -4.738 -7.070 1.00 89.44 84 LEU A O 1
ATOM 633 N N . ASP A 1 85 ? -1.530 -5.863 -5.294 1.00 89.56 85 ASP A N 1
ATOM 634 C CA . ASP A 1 85 ? -2.495 -6.960 -5.393 1.00 89.56 85 ASP A CA 1
ATOM 635 C C . ASP A 1 85 ? -3.833 -6.635 -4.704 1.00 89.56 85 ASP A C 1
ATOM 637 O O . ASP A 1 85 ? -4.891 -7.085 -5.144 1.00 89.56 85 ASP A O 1
ATOM 641 N N . SER A 1 86 ? -3.817 -5.851 -3.617 1.00 88.25 86 SER A N 1
ATOM 642 C CA . SER A 1 86 ? -5.011 -5.615 -2.791 1.00 88.25 86 SER A CA 1
ATOM 643 C C . SER A 1 86 ? -5.721 -4.276 -3.019 1.00 88.25 86 SER A C 1
ATOM 645 O O . SER A 1 86 ? -6.867 -4.129 -2.594 1.00 88.25 86 SER A O 1
ATOM 647 N N . CYS A 1 87 ? -5.062 -3.276 -3.617 1.00 89.12 87 CYS A N 1
ATOM 648 C CA . CYS A 1 87 ? -5.599 -1.921 -3.777 1.00 89.12 87 CYS A CA 1
ATOM 649 C C . CYS A 1 87 ? -5.593 -1.486 -5.257 1.00 89.12 87 CYS A C 1
ATOM 651 O O . CYS A 1 87 ? -4.568 -1.029 -5.766 1.00 89.12 87 CYS A O 1
ATOM 653 N N . PRO A 1 88 ? -6.748 -1.547 -5.951 1.00 91.00 88 PRO A N 1
ATOM 654 C CA . PRO A 1 88 ? -6.836 -1.196 -7.369 1.00 91.00 88 PRO A CA 1
ATOM 655 C C . PRO A 1 88 ? -6.419 0.244 -7.691 1.00 91.00 88 PRO A C 1
ATOM 657 O O . PRO A 1 88 ? -5.895 0.496 -8.771 1.00 91.00 88 PRO A O 1
ATOM 660 N N . ILE A 1 89 ? -6.648 1.189 -6.771 1.00 91.56 89 ILE A N 1
ATOM 661 C CA . ILE A 1 89 ? -6.253 2.596 -6.950 1.00 91.56 89 ILE A CA 1
ATOM 662 C C . ILE A 1 89 ? -4.728 2.703 -6.960 1.00 91.56 89 ILE A C 1
ATOM 664 O O . ILE A 1 89 ? -4.165 3.256 -7.898 1.00 91.56 89 ILE A O 1
ATOM 668 N N . PHE A 1 90 ? -4.065 2.095 -5.973 1.00 90.69 90 PHE A N 1
ATOM 669 C CA . PHE A 1 90 ? -2.606 2.051 -5.894 1.00 90.69 90 PHE A CA 1
ATOM 670 C C . PHE A 1 90 ? -1.997 1.408 -7.148 1.00 90.69 90 PHE A C 1
ATOM 672 O O . PHE A 1 90 ? -1.111 1.987 -7.768 1.00 90.69 90 PHE A O 1
ATOM 679 N N . ALA A 1 91 ? -2.520 0.252 -7.570 1.00 92.88 91 ALA A N 1
ATOM 680 C CA . ALA A 1 91 ? -2.040 -0.451 -8.758 1.00 92.88 91 ALA A CA 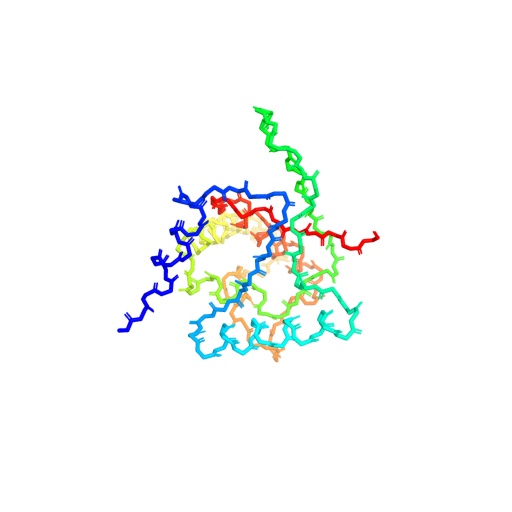1
ATOM 681 C C . ALA A 1 91 ? -2.170 0.390 -10.040 1.00 92.88 91 ALA A C 1
ATOM 683 O O . ALA A 1 91 ? -1.225 0.472 -10.821 1.00 92.88 91 ALA A O 1
ATOM 684 N N . ARG A 1 92 ? -3.314 1.060 -10.244 1.00 94.31 92 ARG A N 1
ATOM 685 C CA . ARG A 1 92 ? -3.530 1.944 -11.403 1.00 94.31 92 ARG A CA 1
ATOM 686 C C . ARG A 1 92 ? -2.573 3.131 -11.407 1.00 94.31 92 ARG A C 1
ATOM 688 O O . ARG A 1 92 ? -2.024 3.447 -12.459 1.00 94.31 92 ARG A O 1
ATOM 695 N N . THR A 1 93 ? -2.350 3.757 -10.252 1.00 93.88 93 THR A N 1
ATOM 696 C CA . THR A 1 93 ? -1.392 4.862 -10.137 1.00 93.88 93 THR A CA 1
ATOM 697 C C . THR A 1 93 ? 0.025 4.389 -10.448 1.00 93.88 93 THR A C 1
ATOM 699 O O . THR A 1 93 ? 0.718 5.031 -11.229 1.00 93.88 93 THR A O 1
ATOM 702 N N . MET A 1 94 ? 0.434 3.229 -9.927 1.00 94.00 94 MET A N 1
ATOM 703 C CA . MET A 1 94 ? 1.750 2.657 -10.222 1.00 94.00 94 MET A CA 1
ATOM 704 C C . MET A 1 94 ? 1.934 2.327 -11.709 1.00 94.00 94 MET A C 1
ATOM 706 O O . MET A 1 94 ? 2.997 2.606 -12.248 1.00 94.00 94 MET A O 1
ATOM 710 N N . ILE A 1 95 ? 0.908 1.803 -12.392 1.00 95.06 95 ILE A N 1
ATOM 711 C CA . ILE A 1 95 ? 0.942 1.567 -13.849 1.00 95.06 95 ILE A CA 1
ATOM 712 C C . ILE A 1 95 ? 1.116 2.881 -14.620 1.00 95.06 95 ILE A C 1
ATOM 714 O O . ILE A 1 95 ? 1.901 2.945 -15.563 1.00 95.06 95 ILE A O 1
ATOM 718 N N . ALA A 1 96 ? 0.400 3.938 -14.228 1.00 94.81 96 ALA A N 1
ATOM 719 C CA . ALA A 1 96 ? 0.524 5.241 -14.875 1.00 94.81 96 ALA A CA 1
ATOM 720 C C . ALA A 1 96 ? 1.930 5.841 -14.697 1.00 94.81 96 ALA A C 1
ATOM 722 O O . ALA A 1 96 ? 2.492 6.376 -15.651 1.00 94.81 96 ALA A O 1
ATOM 723 N N . LEU A 1 97 ? 2.508 5.714 -13.497 1.00 93.75 97 LEU A N 1
ATOM 724 C CA . LEU A 1 97 ? 3.868 6.168 -13.201 1.00 93.75 97 LEU A CA 1
ATOM 725 C C . LEU A 1 97 ? 4.927 5.349 -13.946 1.00 93.75 97 LEU A C 1
ATOM 727 O O . LEU A 1 97 ? 5.876 5.929 -14.463 1.00 93.75 97 LEU A O 1
ATOM 731 N N . ASP A 1 98 ? 4.742 4.033 -14.061 1.00 93.81 98 ASP A N 1
ATOM 732 C CA . ASP A 1 98 ? 5.625 3.157 -14.841 1.00 93.81 98 ASP A CA 1
ATOM 733 C C . ASP A 1 98 ? 5.631 3.546 -16.325 1.00 93.81 98 ASP A C 1
ATOM 735 O O . ASP A 1 98 ? 6.686 3.697 -16.934 1.00 93.81 98 ASP A O 1
ATOM 739 N N . GLY A 1 99 ? 4.451 3.823 -16.890 1.00 92.75 99 GLY A N 1
ATOM 740 C CA . GLY A 1 99 ? 4.330 4.320 -18.261 1.00 92.75 99 GLY A CA 1
ATOM 741 C C . GLY A 1 99 ? 4.931 5.716 -18.464 1.00 92.75 99 GLY A C 1
ATOM 742 O O . GLY A 1 99 ? 5.464 5.997 -19.535 1.00 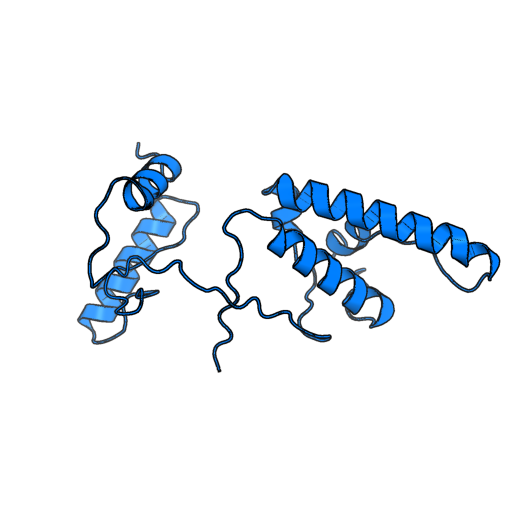92.75 99 GLY A O 1
ATOM 743 N N . ALA A 1 100 ? 4.859 6.596 -17.462 1.00 91.69 100 ALA A N 1
ATOM 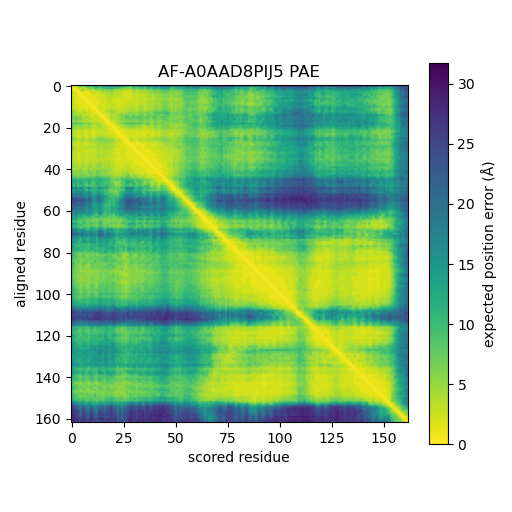744 C CA . ALA A 1 100 ? 5.499 7.910 -17.517 1.00 91.69 100 ALA A CA 1
ATOM 745 C C . ALA A 1 100 ? 7.030 7.794 -17.476 1.00 91.69 100 ALA A C 1
ATOM 747 O O . ALA A 1 100 ? 7.706 8.432 -18.279 1.00 91.69 100 ALA A O 1
ATOM 748 N N . LEU A 1 101 ? 7.564 6.937 -16.599 1.00 89.38 101 LEU A N 1
ATOM 749 C CA . LEU A 1 101 ? 8.996 6.661 -16.524 1.00 89.38 101 LEU A CA 1
ATOM 750 C C . LEU A 1 101 ? 9.513 6.082 -17.846 1.00 89.38 101 LEU A C 1
ATOM 752 O O . LEU A 1 101 ? 10.495 6.583 -18.383 1.00 89.38 101 LEU A O 1
ATOM 756 N N . ALA A 1 102 ? 8.811 5.098 -18.414 1.00 89.25 102 ALA A N 1
ATOM 757 C CA . ALA A 1 102 ? 9.190 4.486 -19.686 1.00 89.25 102 ALA A CA 1
ATOM 758 C C . ALA A 1 102 ? 9.274 5.505 -20.838 1.00 89.25 102 ALA A C 1
ATOM 760 O O . ALA A 1 102 ? 10.171 5.406 -21.670 1.00 89.25 102 ALA A O 1
ATOM 761 N N . LYS A 1 103 ? 8.380 6.504 -20.878 1.00 88.06 103 LYS A N 1
ATOM 762 C CA . LYS A 1 103 ? 8.426 7.581 -21.884 1.00 88.06 103 LYS A CA 1
ATOM 763 C C . LYS A 1 103 ? 9.665 8.459 -21.737 1.00 88.06 103 LYS A C 1
ATOM 765 O O . LYS A 1 103 ? 10.351 8.684 -22.724 1.00 88.06 103 LYS A O 1
ATOM 770 N N . ILE A 1 104 ? 9.969 8.894 -20.512 1.00 86.38 104 ILE A N 1
ATOM 771 C CA . ILE A 1 104 ? 11.159 9.712 -20.228 1.00 86.38 104 ILE A CA 1
ATOM 772 C C . ILE A 1 104 ? 12.428 8.947 -20.626 1.00 86.38 104 ILE A C 1
ATOM 774 O O . ILE A 1 104 ? 13.316 9.495 -21.267 1.00 86.38 104 ILE A O 1
ATOM 778 N N . MET A 1 105 ? 12.494 7.654 -20.301 1.00 85.12 105 MET A N 1
ATOM 779 C CA . MET A 1 105 ? 13.639 6.816 -20.658 1.00 85.12 105 MET A CA 1
ATOM 780 C C . MET A 1 105 ? 13.780 6.617 -22.171 1.00 85.12 105 MET A C 1
ATOM 782 O O . MET A 1 105 ? 14.901 6.604 -22.662 1.00 85.12 105 MET A O 1
ATOM 786 N N . ALA A 1 106 ? 12.671 6.493 -22.907 1.00 83.19 106 ALA A N 1
ATOM 787 C CA . ALA A 1 106 ? 12.693 6.363 -24.366 1.00 83.19 106 ALA A CA 1
ATOM 788 C C . ALA A 1 106 ? 13.180 7.644 -25.070 1.00 83.19 106 ALA A C 1
ATOM 790 O O . ALA A 1 106 ? 13.805 7.566 -26.124 1.00 83.19 106 ALA A O 1
ATOM 791 N N . GLU A 1 107 ? 12.918 8.820 -24.496 1.00 79.94 107 GLU A N 1
ATOM 792 C CA . GLU A 1 107 ? 13.436 10.099 -25.003 1.00 79.94 107 GLU A CA 1
ATOM 793 C C . GLU A 1 107 ? 14.961 10.212 -24.780 1.00 79.94 107 GLU A C 1
ATOM 795 O O . GLU A 1 107 ? 15.700 10.633 -25.674 1.00 79.94 107 GLU A O 1
ATOM 800 N N . GLU A 1 108 ? 15.442 9.748 -23.624 1.00 72.81 108 GLU A N 1
ATOM 801 C CA . GLU A 1 108 ? 16.854 9.782 -23.208 1.00 72.81 108 GLU A CA 1
ATOM 802 C C . GLU A 1 108 ? 17.717 8.638 -23.781 1.00 72.81 108 GLU A C 1
ATOM 804 O O . GLU A 1 108 ? 18.947 8.722 -23.774 1.00 72.81 108 GLU A O 1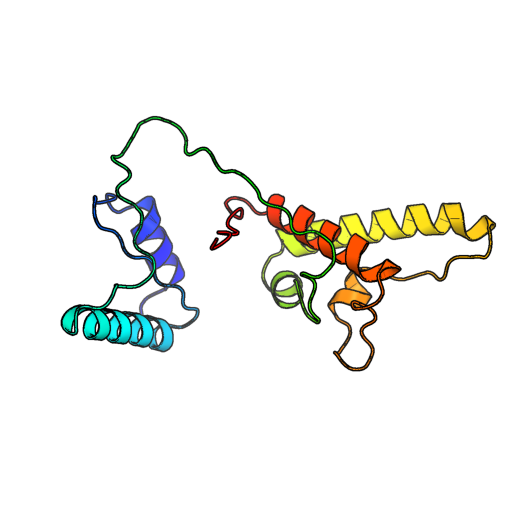
ATOM 809 N N . GLU A 1 109 ? 17.108 7.572 -24.318 1.00 62.53 109 GLU A N 1
ATOM 810 C CA . GLU A 1 109 ? 17.805 6.413 -24.911 1.00 62.53 109 GLU A CA 1
ATOM 811 C C . GLU A 1 109 ? 18.721 6.814 -26.083 1.00 62.53 109 GLU A C 1
ATOM 813 O O . GLU A 1 109 ? 19.744 6.175 -26.337 1.00 62.53 109 GLU A O 1
ATOM 818 N N . THR A 1 110 ? 18.435 7.955 -26.715 1.00 59.00 110 THR A N 1
ATOM 819 C CA . THR A 1 110 ? 19.282 8.594 -27.735 1.00 59.00 110 THR A CA 1
ATOM 820 C C . THR A 1 110 ? 20.711 8.880 -27.236 1.00 59.00 110 THR A C 1
ATOM 822 O O . THR A 1 110 ? 21.648 8.919 -28.032 1.00 59.00 110 THR A O 1
ATOM 825 N N . SER A 1 111 ? 20.902 9.030 -25.921 1.00 64.94 111 SER A N 1
ATOM 826 C CA . SER A 1 111 ? 22.191 9.317 -25.275 1.00 64.94 111 SER A CA 1
ATOM 827 C C . SER A 1 111 ? 22.992 8.056 -24.896 1.00 64.94 111 SER A C 1
ATOM 829 O O . SER A 1 111 ? 24.115 8.174 -24.405 1.00 64.94 111 SER A O 1
ATOM 831 N N . GLY A 1 112 ? 22.441 6.845 -25.086 1.00 59.81 112 GLY A N 1
ATOM 832 C CA . GLY A 1 112 ? 23.139 5.556 -24.916 1.00 59.81 112 GLY A CA 1
ATOM 833 C C . GLY A 1 112 ? 23.573 5.185 -23.488 1.00 59.81 112 GLY A C 1
ATOM 834 O O . GLY A 1 112 ? 24.228 4.163 -23.295 1.00 59.81 112 GLY A O 1
ATOM 835 N N . CYS A 1 113 ? 23.226 5.995 -22.485 1.00 58.16 113 CYS A N 1
ATOM 836 C CA . CYS A 1 113 ? 23.727 5.862 -21.112 1.00 58.16 113 CYS A CA 1
ATOM 837 C C . CYS A 1 113 ? 22.712 5.227 -20.141 1.00 58.16 113 CYS A C 1
ATOM 839 O O . CYS A 1 113 ? 22.996 5.103 -18.951 1.00 58.16 113 CYS A O 1
ATOM 841 N N . PHE A 1 114 ? 21.524 4.836 -20.618 1.00 64.31 114 PHE A N 1
ATOM 842 C CA . PHE A 1 114 ? 20.420 4.408 -19.757 1.00 64.31 114 PHE A CA 1
ATOM 843 C C . PHE A 1 114 ? 19.896 3.016 -20.120 1.00 64.31 114 PHE A C 1
ATOM 845 O O . PHE A 1 114 ? 19.474 2.768 -21.246 1.00 64.31 114 PHE A O 1
ATOM 852 N N . GLN A 1 115 ? 19.883 2.105 -19.144 1.00 71.12 115 GLN A N 1
ATOM 853 C CA . GLN A 1 115 ? 19.234 0.803 -19.282 1.00 71.12 115 GLN A CA 1
ATOM 854 C C . GLN A 1 115 ? 17.742 0.937 -18.957 1.00 71.12 115 GLN A C 1
ATOM 856 O O . GLN A 1 115 ? 17.385 1.395 -17.870 1.00 71.12 115 GLN A O 1
ATOM 861 N N . SER A 1 116 ? 16.869 0.496 -19.865 1.00 78.88 116 SER A N 1
ATOM 862 C CA . SER A 1 116 ? 15.422 0.473 -19.635 1.00 78.88 116 SER A CA 1
ATOM 863 C C . SER A 1 116 ? 15.040 -0.467 -18.479 1.00 78.88 116 SER A C 1
ATOM 865 O O . SER A 1 116 ? 15.567 -1.574 -18.333 1.00 78.88 116 SER A O 1
ATOM 867 N N . TRP A 1 117 ? 14.132 -0.015 -17.610 1.00 88.94 117 TRP A N 1
ATOM 868 C CA . TRP A 1 117 ? 13.612 -0.786 -16.478 1.00 88.94 117 TRP A CA 1
ATOM 869 C C . TRP A 1 117 ? 12.189 -0.339 -16.120 1.00 88.94 117 TRP A C 1
ATOM 871 O O . TRP A 1 117 ? 11.714 0.688 -16.592 1.00 88.94 117 TRP A O 1
ATOM 881 N N . SER A 1 118 ? 11.502 -1.138 -15.299 1.00 90.31 118 SER A N 1
ATOM 882 C CA . SER A 1 118 ? 10.116 -0.895 -14.881 1.00 90.31 118 SER A CA 1
ATOM 883 C C . SER A 1 118 ? 10.011 -0.819 -13.360 1.00 90.31 118 SER A C 1
ATOM 885 O O . SER A 1 118 ? 10.513 -1.697 -12.650 1.00 90.31 118 SER A O 1
ATOM 887 N N . LEU A 1 119 ? 9.292 0.191 -12.867 1.00 89.75 119 LEU A N 1
ATOM 888 C CA . LEU A 1 119 ? 8.903 0.351 -11.467 1.00 89.75 119 LEU A CA 1
ATOM 889 C C . LEU A 1 119 ? 8.140 -0.876 -10.969 1.00 89.75 119 LEU A C 1
ATOM 891 O O . LEU A 1 119 ? 8.409 -1.376 -9.879 1.00 89.75 119 LEU A O 1
ATOM 895 N N . LEU A 1 120 ? 7.193 -1.382 -11.763 1.00 90.38 120 LEU A N 1
ATOM 896 C CA . LEU A 1 120 ? 6.390 -2.550 -11.394 1.00 90.38 120 LEU A CA 1
ATOM 897 C C . LEU A 1 120 ? 7.235 -3.821 -11.329 1.00 90.38 120 LEU A C 1
ATOM 899 O O . LEU A 1 120 ? 7.036 -4.640 -10.429 1.00 90.38 120 LEU A O 1
ATOM 903 N N . GLY A 1 121 ? 8.168 -3.975 -12.272 1.00 88.69 121 GLY A N 1
ATOM 904 C CA . GLY A 1 121 ? 9.118 -5.083 -12.275 1.00 88.69 121 GLY A CA 1
ATOM 905 C C . GLY A 1 121 ? 9.988 -5.077 -11.021 1.00 88.69 121 GLY A C 1
ATOM 906 O O . GLY A 1 121 ? 10.102 -6.094 -10.342 1.00 88.69 121 GLY A O 1
ATOM 907 N N . GLU A 1 122 ? 10.525 -3.913 -10.667 1.00 89.25 122 GLU A N 1
ATOM 908 C CA . GLU A 1 122 ? 11.415 -3.758 -9.519 1.00 89.25 122 GLU A CA 1
ATOM 909 C C . GLU A 1 122 ? 10.675 -3.914 -8.175 1.00 89.25 122 GLU A C 1
ATOM 911 O O . GLU A 1 122 ? 11.174 -4.578 -7.271 1.00 89.25 122 GLU A O 1
ATOM 916 N N . LEU A 1 123 ? 9.434 -3.425 -8.046 1.00 85.81 123 LEU A N 1
ATOM 917 C CA . LEU A 1 123 ? 8.615 -3.646 -6.838 1.00 85.81 123 LEU A CA 1
ATOM 918 C C . LEU A 1 123 ? 8.232 -5.116 -6.614 1.00 85.81 123 LEU A C 1
ATOM 920 O O . LEU A 1 123 ? 7.946 -5.513 -5.481 1.00 85.81 123 LEU A O 1
ATOM 924 N N . ARG A 1 124 ? 8.192 -5.919 -7.683 1.00 87.75 124 ARG A N 1
ATOM 925 C CA . ARG A 1 124 ? 7.924 -7.364 -7.631 1.00 87.75 124 ARG A CA 1
ATOM 926 C C . ARG A 1 124 ? 9.195 -8.209 -7.587 1.00 87.75 124 ARG A C 1
ATOM 928 O O . ARG A 1 124 ? 9.089 -9.429 -7.455 1.00 87.75 124 ARG A O 1
ATOM 935 N N . ALA A 1 125 ? 10.371 -7.594 -7.689 1.00 86.38 125 ALA A N 1
ATOM 936 C CA . ALA A 1 125 ? 11.626 -8.318 -7.689 1.00 86.38 125 ALA A CA 1
ATOM 937 C C . ALA A 1 125 ? 11.842 -9.031 -6.339 1.00 86.38 125 ALA A C 1
ATOM 939 O O . ALA A 1 125 ? 11.594 -8.453 -5.273 1.00 86.38 125 ALA A O 1
ATOM 940 N N . PRO A 1 126 ? 12.306 -10.293 -6.347 1.00 83.19 126 PRO A N 1
ATOM 941 C CA . PRO A 1 126 ? 12.710 -10.966 -5.124 1.00 83.19 126 PRO A CA 1
ATOM 942 C C . PRO A 1 126 ? 13.921 -10.264 -4.498 1.00 83.19 126 PRO A C 1
ATOM 944 O O . PRO A 1 126 ? 14.715 -9.615 -5.177 1.00 83.19 126 PRO A O 1
ATOM 947 N N . VAL A 1 127 ? 14.108 -10.456 -3.189 1.00 81.88 127 VAL A N 1
ATOM 948 C CA . VAL A 1 127 ? 15.224 -9.874 -2.411 1.00 81.88 127 VAL A CA 1
ATOM 949 C C . VAL A 1 127 ? 16.591 -10.160 -3.034 1.00 81.88 127 VAL A C 1
ATOM 951 O O . VAL A 1 127 ? 17.489 -9.336 -2.936 1.00 81.88 127 VAL A O 1
ATOM 954 N N . THR A 1 128 ? 16.738 -11.298 -3.708 1.00 81.69 128 THR A N 1
ATOM 955 C CA . THR A 1 128 ? 17.989 -11.733 -4.335 1.00 81.69 128 THR A CA 1
ATOM 956 C C . THR A 1 128 ? 18.371 -10.950 -5.589 1.00 81.69 128 THR A C 1
ATOM 958 O O . THR A 1 128 ? 19.550 -10.907 -5.920 1.00 81.69 128 THR A O 1
ATOM 961 N N . THR A 1 129 ? 17.410 -10.349 -6.297 1.00 84.25 129 THR A N 1
ATOM 962 C CA . THR A 1 129 ? 17.656 -9.631 -7.564 1.00 84.25 129 THR A CA 1
ATOM 963 C C . THR A 1 129 ? 17.236 -8.166 -7.514 1.00 84.25 129 THR A C 1
ATOM 965 O O . THR A 1 129 ? 17.443 -7.439 -8.480 1.00 84.25 129 THR A O 1
ATOM 968 N N . SER A 1 130 ? 16.618 -7.739 -6.414 1.00 85.12 130 SER A N 1
ATOM 969 C CA . SER A 1 130 ? 16.129 -6.379 -6.224 1.00 85.12 130 SER A CA 1
ATOM 970 C C . SER A 1 130 ? 17.288 -5.380 -6.126 1.00 85.12 130 SER A C 1
ATOM 972 O O . SER A 1 130 ? 18.147 -5.474 -5.252 1.00 85.12 130 SER A O 1
ATOM 974 N N . ARG A 1 131 ? 17.247 -4.356 -6.972 1.00 85.56 131 ARG A N 1
ATOM 975 C CA . ARG A 1 131 ? 18.174 -3.222 -7.069 1.00 85.56 131 ARG A CA 1
ATOM 976 C C . ARG A 1 131 ? 17.741 -2.013 -6.242 1.00 85.56 131 ARG A C 1
ATOM 978 O O . ARG A 1 131 ? 18.415 -0.992 -6.263 1.00 85.56 131 ARG A O 1
ATOM 985 N N . ILE A 1 132 ? 16.664 -2.123 -5.461 1.00 82.56 132 ILE A N 1
ATOM 986 C CA . ILE A 1 132 ? 16.107 -1.042 -4.622 1.00 82.56 132 ILE A CA 1
ATOM 987 C C . ILE A 1 132 ? 17.109 -0.350 -3.672 1.00 82.56 132 ILE A C 1
ATOM 989 O O . ILE A 1 132 ? 16.840 0.746 -3.187 1.00 82.56 132 ILE A O 1
ATOM 993 N N . ALA A 1 133 ? 18.244 -0.984 -3.363 1.00 81.94 133 ALA A N 1
ATOM 994 C CA . ALA A 1 133 ? 19.293 -0.398 -2.530 1.00 81.94 133 ALA A CA 1
ATOM 995 C C . ALA A 1 133 ? 20.163 0.626 -3.285 1.00 81.94 133 ALA A C 1
ATOM 997 O O . ALA A 1 133 ? 20.777 1.489 -2.659 1.00 81.94 133 ALA A O 1
ATOM 998 N N . LEU A 1 134 ? 20.210 0.549 -4.617 1.00 84.12 134 LEU A N 1
ATOM 999 C CA . LEU A 1 134 ? 20.939 1.486 -5.464 1.00 84.12 134 LEU A CA 1
ATOM 1000 C C . LEU A 1 134 ? 20.163 2.804 -5.560 1.00 84.12 134 LEU A C 1
ATOM 1002 O O . LEU A 1 134 ? 18.952 2.809 -5.789 1.00 84.12 134 LEU A O 1
ATOM 1006 N N . ALA A 1 135 ? 20.862 3.930 -5.398 1.00 79.94 135 ALA A N 1
ATOM 1007 C CA . ALA A 1 135 ? 20.248 5.259 -5.320 1.00 79.94 135 ALA A CA 1
ATOM 1008 C C . ALA A 1 135 ? 19.394 5.604 -6.557 1.00 79.94 135 ALA A C 1
ATOM 1010 O O . ALA A 1 135 ? 18.324 6.199 -6.422 1.00 79.94 135 ALA A O 1
ATOM 1011 N N . GLU A 1 136 ? 19.837 5.161 -7.735 1.00 82.38 136 GLU A N 1
ATOM 1012 C CA . GLU A 1 136 ? 19.170 5.372 -9.026 1.00 82.38 136 GLU A CA 1
ATOM 1013 C C . GLU A 1 136 ? 17.788 4.698 -9.127 1.00 82.38 136 GLU A C 1
ATOM 1015 O O . GLU A 1 136 ? 16.918 5.193 -9.837 1.00 82.38 136 GLU A O 1
ATOM 1020 N N . PHE A 1 137 ? 17.543 3.625 -8.364 1.00 85.50 137 PHE A N 1
ATOM 1021 C CA . PHE A 1 137 ? 16.237 2.956 -8.282 1.00 85.50 137 PHE A CA 1
ATOM 1022 C C . PHE A 1 137 ? 15.463 3.385 -7.033 1.00 85.50 137 PHE A C 1
ATOM 1024 O O . PHE A 1 137 ? 14.249 3.588 -7.080 1.00 85.50 137 PHE A O 1
ATOM 1031 N N . ALA A 1 138 ? 16.165 3.543 -5.909 1.00 83.44 138 ALA A N 1
ATOM 1032 C CA . ALA A 1 138 ? 15.595 3.837 -4.600 1.00 83.44 138 ALA A CA 1
ATOM 1033 C C . ALA A 1 138 ? 14.700 5.081 -4.597 1.00 83.44 138 ALA A C 1
ATOM 1035 O O . ALA A 1 138 ? 13.594 5.054 -4.051 1.00 83.44 138 ALA A O 1
ATOM 1036 N N . MET A 1 139 ? 15.190 6.173 -5.186 1.00 83.69 139 MET A N 1
ATOM 1037 C CA . MET A 1 139 ? 14.509 7.463 -5.166 1.00 83.69 139 MET A CA 1
ATOM 1038 C C . MET A 1 139 ? 13.259 7.454 -6.065 1.00 83.69 139 MET A C 1
ATOM 1040 O O . MET A 1 139 ? 12.178 7.681 -5.518 1.00 83.69 139 MET A O 1
ATOM 1044 N N . PRO A 1 140 ? 13.325 7.065 -7.359 1.00 86.75 140 PRO A N 1
ATOM 1045 C CA . PRO A 1 140 ? 12.126 6.927 -8.189 1.00 86.75 140 PRO A CA 1
ATOM 1046 C C . PRO A 1 140 ? 11.078 5.978 -7.597 1.00 86.75 140 PRO A C 1
ATOM 1048 O O . PRO A 1 140 ? 9.889 6.295 -7.602 1.00 86.75 140 PRO A O 1
ATOM 1051 N N . LEU A 1 141 ? 11.500 4.841 -7.030 1.00 88.50 141 LEU A N 1
ATOM 1052 C CA . LEU A 1 141 ? 10.582 3.884 -6.408 1.00 88.50 141 LEU A CA 1
ATOM 1053 C C . LEU A 1 141 ? 9.892 4.458 -5.171 1.00 88.50 141 LEU A C 1
ATOM 1055 O O . LEU A 1 141 ? 8.680 4.303 -5.018 1.00 88.50 141 LEU A O 1
ATOM 1059 N N . SER A 1 142 ? 10.642 5.119 -4.289 1.00 86.25 142 SER A N 1
ATOM 1060 C CA . SER A 1 142 ? 10.085 5.713 -3.067 1.00 86.25 142 SER A CA 1
ATOM 1061 C C . SER A 1 142 ? 9.107 6.830 -3.401 1.00 86.25 142 S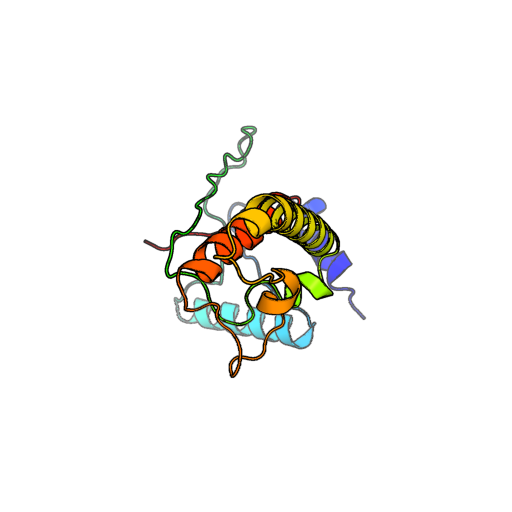ER A C 1
ATOM 1063 O O . SER A 1 142 ? 8.000 6.855 -2.865 1.00 86.25 142 SER A O 1
ATOM 1065 N N . THR A 1 143 ? 9.474 7.701 -4.344 1.00 88.19 143 THR A N 1
ATOM 1066 C CA . THR A 1 143 ? 8.595 8.758 -4.845 1.00 88.19 143 THR A CA 1
ATOM 1067 C C . THR A 1 143 ? 7.330 8.171 -5.460 1.00 88.19 143 THR A C 1
ATOM 1069 O O . THR A 1 143 ? 6.232 8.608 -5.119 1.00 88.19 143 THR A O 1
ATOM 1072 N N . ALA A 1 144 ? 7.446 7.140 -6.301 1.00 90.50 144 ALA A N 1
ATOM 1073 C CA . ALA A 1 144 ? 6.288 6.513 -6.929 1.00 90.50 144 ALA A CA 1
ATOM 1074 C C . ALA A 1 144 ? 5.328 5.896 -5.900 1.00 90.50 144 ALA A C 1
ATOM 1076 O O . ALA A 1 144 ? 4.119 6.123 -5.969 1.00 90.50 144 ALA A O 1
ATOM 1077 N N . VAL A 1 145 ? 5.858 5.177 -4.904 1.00 89.38 145 VAL A N 1
ATOM 1078 C CA . VAL A 1 145 ? 5.053 4.601 -3.817 1.00 89.38 145 VAL A CA 1
ATOM 1079 C C . VAL A 1 145 ? 4.370 5.697 -3.003 1.00 89.38 145 VAL A C 1
ATOM 1081 O O . VAL A 1 145 ? 3.182 5.585 -2.714 1.00 89.38 145 VAL A O 1
ATOM 1084 N N . GLN A 1 146 ? 5.084 6.765 -2.655 1.00 88.38 146 GLN A N 1
ATOM 1085 C CA . GLN A 1 146 ? 4.531 7.879 -1.887 1.00 88.38 146 GLN A CA 1
ATOM 1086 C C . GLN A 1 146 ? 3.408 8.603 -2.638 1.00 88.38 146 GLN A C 1
ATOM 1088 O O . GLN A 1 146 ? 2.335 8.801 -2.071 1.00 88.38 146 GLN A O 1
ATOM 1093 N N . VAL A 1 147 ? 3.605 8.906 -3.925 1.00 89.38 147 VAL A N 1
ATOM 1094 C CA . VAL A 1 147 ? 2.561 9.473 -4.793 1.00 89.38 147 VAL A CA 1
ATOM 1095 C C . VAL A 1 147 ? 1.355 8.536 -4.859 1.00 89.38 147 VAL A C 1
ATOM 1097 O O . VAL A 1 147 ? 0.215 8.967 -4.678 1.00 89.38 147 VAL A O 1
ATOM 1100 N N . ALA A 1 148 ? 1.588 7.237 -5.062 1.00 89.38 148 ALA A N 1
ATOM 1101 C CA . ALA A 1 148 ? 0.518 6.251 -5.129 1.00 89.38 148 ALA A CA 1
ATOM 1102 C C . ALA A 1 148 ? -0.262 6.123 -3.810 1.00 89.38 148 ALA A C 1
ATOM 1104 O O . ALA A 1 148 ? -1.470 5.891 -3.854 1.00 89.38 148 ALA A O 1
ATOM 1105 N N . LEU A 1 149 ? 0.384 6.317 -2.655 1.00 88.06 149 LEU A N 1
ATOM 1106 C CA . LEU A 1 149 ? -0.276 6.359 -1.348 1.00 88.06 149 LEU A CA 1
ATOM 1107 C C . LEU A 1 149 ? -1.138 7.614 -1.177 1.00 88.06 149 LEU A C 1
ATOM 1109 O O . LEU A 1 149 ? -2.274 7.496 -0.727 1.00 88.06 149 LEU A O 1
ATOM 1113 N N . THR A 1 150 ? -0.657 8.789 -1.594 1.00 86.50 150 THR A N 1
ATOM 1114 C CA . THR A 1 150 ? -1.409 10.054 -1.483 1.00 86.50 150 THR A CA 1
ATOM 1115 C C . THR A 1 150 ? -2.723 10.035 -2.267 1.00 86.50 150 THR A C 1
ATOM 1117 O O . THR A 1 150 ? -3.701 10.656 -1.858 1.00 86.50 150 THR A O 1
ATOM 1120 N N . VAL A 1 151 ? -2.774 9.298 -3.380 1.00 86.75 151 VAL A N 1
ATOM 1121 C CA . VAL A 1 151 ? -3.985 9.172 -4.208 1.00 86.75 151 VAL A CA 1
ATOM 1122 C C . VAL A 1 151 ? -5.039 8.258 -3.560 1.00 86.75 151 VAL A C 1
ATOM 1124 O O . VAL A 1 151 ? -6.209 8.303 -3.944 1.00 86.75 151 VAL A O 1
ATOM 1127 N N . ILE A 1 152 ? -4.676 7.439 -2.563 1.00 85.12 152 ILE A N 1
ATOM 1128 C CA . ILE A 1 152 ? -5.635 6.569 -1.872 1.00 85.12 152 ILE A CA 1
ATOM 1129 C C . ILE A 1 152 ? -6.578 7.432 -1.013 1.00 85.12 152 ILE A C 1
ATOM 1131 O O . ILE A 1 152 ? -6.132 8.078 -0.060 1.00 85.12 152 ILE A O 1
ATOM 1135 N N . PRO A 1 153 ? -7.902 7.404 -1.264 1.00 72.12 153 PRO A N 1
ATOM 1136 C CA . PRO A 1 153 ? -8.855 8.180 -0.479 1.00 72.12 153 PRO A CA 1
ATOM 1137 C C . PRO A 1 153 ? -8.822 7.769 1.000 1.00 72.12 153 PRO A C 1
ATOM 1139 O O . PRO A 1 153 ? -9.095 6.617 1.341 1.00 72.12 153 PRO A O 1
ATOM 1142 N N . GLY A 1 154 ? -8.497 8.717 1.884 1.00 65.75 154 GLY A N 1
ATOM 1143 C CA . GLY A 1 154 ? -8.379 8.481 3.329 1.00 65.75 154 GLY A CA 1
ATOM 1144 C C . GLY A 1 154 ? -7.062 7.834 3.782 1.00 65.75 154 GLY A C 1
ATOM 1145 O O . GLY A 1 154 ? -6.960 7.449 4.945 1.00 65.75 154 GLY A O 1
ATOM 1146 N N . GLY A 1 155 ? -6.072 7.705 2.892 1.00 54.06 155 GLY A N 1
ATOM 1147 C CA . GLY A 1 155 ? -4.762 7.111 3.155 1.00 54.06 155 GLY A CA 1
ATOM 1148 C C . GLY A 1 155 ? -3.632 8.138 3.225 1.00 54.06 155 GLY A C 1
ATOM 1149 O O . GLY A 1 155 ? -2.736 8.111 2.395 1.00 54.06 155 GLY A O 1
ATOM 1150 N N . ILE A 1 156 ? -3.632 9.019 4.227 1.00 47.19 156 ILE A N 1
ATOM 1151 C CA . ILE A 1 156 ? -2.413 9.731 4.641 1.00 47.19 156 ILE A CA 1
ATOM 1152 C C . ILE A 1 156 ? -2.281 9.544 6.148 1.00 47.19 156 ILE A C 1
ATOM 1154 O O . ILE A 1 156 ? -2.907 10.265 6.915 1.00 47.19 156 ILE A O 1
ATOM 1158 N N . LEU A 1 157 ? -1.504 8.543 6.563 1.00 42.28 157 LEU A N 1
ATOM 1159 C CA . LEU A 1 157 ? -0.987 8.420 7.925 1.00 42.28 157 LEU A CA 1
ATOM 1160 C C . LEU A 1 157 ? 0.383 7.740 7.857 1.00 42.28 157 LEU A C 1
ATOM 1162 O O . LEU A 1 157 ? 0.479 6.516 7.789 1.00 42.28 157 LEU A O 1
ATOM 1166 N N . ALA A 1 158 ? 1.435 8.549 7.897 1.00 37.47 158 ALA A N 1
ATOM 1167 C CA . ALA A 1 158 ? 2.672 8.156 8.546 1.00 37.47 158 ALA A CA 1
ATOM 1168 C C . ALA A 1 158 ? 2.796 9.058 9.779 1.00 37.47 158 ALA A C 1
ATOM 1170 O O . ALA A 1 158 ? 3.141 10.231 9.668 1.00 37.47 158 ALA A O 1
ATOM 1171 N N . GLU A 1 159 ? 2.432 8.525 10.948 1.00 30.34 159 GLU A N 1
ATOM 1172 C CA . GLU A 1 159 ? 2.903 9.076 12.218 1.00 30.34 159 GLU A CA 1
ATOM 1173 C C . GLU A 1 159 ? 4.426 8.917 12.227 1.00 30.34 159 GLU A C 1
ATOM 1175 O O . GLU A 1 159 ? 4.940 7.799 12.285 1.00 30.34 159 GLU A O 1
ATOM 1180 N N . TYR A 1 160 ? 5.148 10.032 12.144 1.00 26.72 160 TYR A N 1
ATOM 1181 C CA . TYR A 1 160 ? 6.547 10.066 12.539 1.00 26.72 160 TYR A CA 1
ATOM 1182 C C . TYR A 1 160 ? 6.559 10.059 14.072 1.00 26.72 160 TYR A C 1
ATOM 1184 O O . TYR A 1 160 ? 6.189 11.046 14.702 1.00 26.72 160 TYR A O 1
ATOM 1192 N N . GLN A 1 161 ? 6.893 8.915 14.673 1.00 29.69 161 GLN A N 1
ATOM 1193 C CA . GLN A 1 161 ? 7.272 8.857 16.084 1.00 29.69 161 GLN A CA 1
ATOM 1194 C C . GLN A 1 161 ? 8.661 9.495 16.191 1.00 29.69 161 GLN A C 1
ATOM 1196 O O . GLN A 1 161 ? 9.664 8.864 15.854 1.00 29.69 161 GLN A O 1
ATOM 1201 N N . GLY A 1 162 ? 8.681 10.761 16.599 1.00 30.12 162 GLY A N 1
ATOM 1202 C CA . GLY A 1 162 ? 9.823 11.450 17.186 1.00 30.12 162 GLY A CA 1
ATOM 1203 C C . GLY A 1 162 ? 9.404 11.988 18.542 1.00 30.12 162 GLY A C 1
ATOM 1204 O O . GLY A 1 162 ? 8.284 12.544 18.605 1.00 30.12 162 GLY A O 1
#

Secondary structure (DSSP, 8-state):
---HHHHHHHHHHSSPPPSS-EE---SSHHHHHHHHHHHHHHHHTT---SEEPP-----SS----PPP---TT---TTTTHHHHHH-HHHHHHHHHHHHHHHHHHHHHGGGS------HHHHHT--TTT--TTSHHHHHHHHHHHHHHHHTSTT--------